Protein AF-H9MC44-F1 (afdb_monomer_lite)

Sequence (83 aa):
IVQKMLKVSDSATEHCVMILWAVCYLSPDQRARNAVQESNGMTKILLLMQSNCSPAVRQRAGDLLKIFREMSKDGGVYSYDSK

Organism: Pinus radiata (NCBI:txid3347)

Structure (mmCIF, N/CA/C/O backbone):
data_AF-H9MC44-F1
#
_entry.id   AF-H9MC44-F1
#
loop_
_atom_site.group_PDB
_atom_site.id
_atom_site.type_symbol
_atom_site.label_atom_id
_atom_site.label_alt_id
_atom_site.label_comp_id
_atom_site.label_asym_id
_atom_site.label_entity_id
_atom_site.label_seq_id
_atom_site.pdbx_PDB_ins_code
_atom_site.Cartn_x
_atom_site.Cartn_y
_atom_site.Cartn_z
_atom_site.occupancy
_atom_site.B_iso_or_equiv
_atom_site.auth_seq_id
_atom_site.auth_comp_id
_atom_site.auth_asym_id
_atom_site.auth_atom_id
_atom_site.pdbx_PDB_model_num
ATOM 1 N N . ILE A 1 1 ? -4.288 6.399 -5.901 1.00 90.50 1 ILE A N 1
ATOM 2 C CA . ILE A 1 1 ? -4.620 5.313 -4.942 1.00 90.50 1 ILE A CA 1
ATOM 3 C C . ILE A 1 1 ? -4.194 5.679 -3.519 1.00 90.50 1 ILE A C 1
ATOM 5 O O . ILE A 1 1 ? -5.059 5.987 -2.706 1.00 90.50 1 ILE A O 1
ATOM 9 N N . VAL A 1 2 ? -2.890 5.775 -3.236 1.00 93.31 2 VAL A N 1
ATOM 10 C CA . VAL A 1 2 ? -2.346 6.061 -1.888 1.00 93.31 2 VAL A CA 1
ATOM 11 C C . VAL A 1 2 ? -2.895 7.325 -1.218 1.00 93.31 2 VAL A C 1
ATOM 13 O O . VAL A 1 2 ? -3.038 7.368 -0.005 1.00 93.31 2 VAL A O 1
ATOM 16 N N . GLN A 1 3 ? -3.278 8.348 -1.987 1.00 93.25 3 GLN A N 1
ATOM 17 C CA . GLN A 1 3 ? -3.885 9.568 -1.440 1.00 93.25 3 GLN A CA 1
ATOM 18 C C . GLN A 1 3 ? -5.279 9.360 -0.827 1.00 93.25 3 GLN A C 1
ATOM 20 O O . GLN A 1 3 ? -5.667 10.124 0.053 1.00 93.25 3 GLN A O 1
ATOM 25 N N . LYS A 1 4 ? -6.026 8.345 -1.280 1.00 93.12 4 LYS A N 1
ATOM 26 C CA . LYS A 1 4 ? -7.437 8.135 -0.919 1.00 93.12 4 LYS A CA 1
ATOM 27 C C . LYS A 1 4 ? -7.686 6.876 -0.084 1.00 93.12 4 LYS A C 1
ATOM 29 O O . LYS A 1 4 ? -8.700 6.830 0.596 1.00 93.12 4 LYS A O 1
ATOM 34 N N . MET A 1 5 ? -6.775 5.897 -0.079 1.00 93.62 5 MET A N 1
ATOM 35 C CA . MET A 1 5 ? -7.007 4.571 0.526 1.00 93.62 5 MET A CA 1
ATOM 36 C C . MET A 1 5 ? -7.279 4.571 2.042 1.00 93.62 5 MET A C 1
ATOM 38 O O . MET A 1 5 ? -7.729 3.567 2.559 1.00 93.62 5 MET A O 1
ATOM 42 N N . LEU A 1 6 ? -7.006 5.672 2.752 1.00 93.56 6 LEU A N 1
ATOM 43 C CA . LEU A 1 6 ? -7.296 5.819 4.188 1.00 93.56 6 LEU A CA 1
ATOM 44 C C . LEU A 1 6 ? -8.618 6.559 4.474 1.00 93.56 6 LEU A C 1
ATOM 46 O O . LEU A 1 6 ? -8.957 6.781 5.629 1.00 93.56 6 LEU A O 1
ATOM 50 N N . LYS A 1 7 ? -9.325 7.022 3.435 1.00 94.44 7 LYS A N 1
ATOM 51 C CA . LYS A 1 7 ? -10.536 7.862 3.535 1.00 94.44 7 LYS A CA 1
ATOM 52 C C . LYS A 1 7 ? -11.743 7.240 2.824 1.00 94.44 7 LYS A C 1
ATOM 54 O O . LYS A 1 7 ? -12.658 7.951 2.420 1.00 94.44 7 LYS A O 1
ATOM 59 N N . VAL A 1 8 ? -11.704 5.935 2.588 1.00 94.81 8 VAL A N 1
ATOM 60 C CA . VAL A 1 8 ? -12.736 5.179 1.868 1.00 94.81 8 VAL A CA 1
ATOM 61 C C . VAL A 1 8 ? -13.203 4.009 2.731 1.00 94.81 8 VAL A C 1
ATOM 63 O O . VAL A 1 8 ? -12.613 3.747 3.775 1.00 94.81 8 VAL A O 1
ATOM 66 N N . SER A 1 9 ? -14.266 3.318 2.317 1.00 95.50 9 SER A N 1
ATOM 67 C CA . SER A 1 9 ? -14.744 2.123 3.023 1.00 95.50 9 SER A CA 1
ATOM 68 C C . SER A 1 9 ? -13.689 1.015 3.056 1.00 95.50 9 SER A C 1
ATOM 70 O O . SER A 1 9 ? -12.771 0.995 2.231 1.00 95.50 9 SER A O 1
ATOM 72 N N . ASP A 1 10 ? -13.845 0.049 3.961 1.00 93.69 10 ASP A N 1
ATOM 73 C CA . ASP A 1 10 ? -12.917 -1.082 4.068 1.00 93.69 10 ASP A CA 1
ATOM 74 C C . ASP A 1 10 ? -12.828 -1.857 2.754 1.00 93.69 10 ASP A C 1
ATOM 76 O O . ASP A 1 10 ? -11.734 -2.039 2.231 1.00 93.69 10 ASP A O 1
ATOM 80 N N . SER A 1 11 ? -13.967 -2.191 2.137 1.00 95.44 11 SER A N 1
ATOM 81 C CA . SER A 1 11 ? -13.995 -2.846 0.820 1.00 95.44 11 SER A CA 1
ATOM 82 C C . SER A 1 11 ? -13.251 -2.031 -0.247 1.00 95.44 11 SER A C 1
ATOM 84 O O . SER A 1 11 ? -12.434 -2.573 -0.994 1.00 95.44 11 SER A O 1
ATOM 86 N N . ALA A 1 12 ? -13.446 -0.710 -0.300 1.00 96.12 12 ALA A N 1
ATOM 87 C CA . ALA A 1 12 ? -12.711 0.140 -1.236 1.00 96.12 12 ALA A CA 1
ATOM 88 C C . ALA A 1 12 ? -11.204 0.186 -0.921 1.00 96.12 12 ALA A C 1
ATOM 90 O O . ALA A 1 12 ? -10.383 0.230 -1.841 1.00 96.12 12 ALA A O 1
ATOM 91 N N . THR A 1 13 ? -10.835 0.137 0.359 1.00 96.38 13 THR A N 1
ATOM 92 C CA . THR A 1 13 ? -9.446 0.029 0.818 1.00 96.38 13 THR A CA 1
ATOM 93 C C . THR A 1 13 ? -8.823 -1.283 0.349 1.00 96.38 13 THR A C 1
ATOM 95 O O . THR A 1 13 ? -7.721 -1.260 -0.199 1.00 96.38 13 THR A O 1
ATOM 98 N N . GLU A 1 14 ? -9.532 -2.411 0.461 1.00 96.00 14 GLU A N 1
ATOM 99 C CA . GLU A 1 14 ? -9.050 -3.715 -0.010 1.00 96.00 14 GLU A CA 1
ATOM 100 C C . GLU A 1 14 ? -8.723 -3.701 -1.504 1.00 96.00 14 GLU A C 1
ATOM 102 O O . GLU A 1 14 ? -7.634 -4.124 -1.902 1.00 96.00 14 GLU A O 1
ATOM 107 N N . HIS A 1 15 ? -9.628 -3.153 -2.319 1.00 97.06 15 HIS A N 1
ATOM 108 C CA . HIS A 1 15 ? -9.421 -3.009 -3.759 1.00 97.06 15 HIS A CA 1
ATOM 109 C C . HIS A 1 15 ? -8.270 -2.048 -4.072 1.00 97.06 15 HIS A C 1
ATOM 111 O O . HIS A 1 15 ? -7.412 -2.368 -4.893 1.00 97.06 15 HIS A O 1
ATOM 117 N N . CYS A 1 16 ? -8.199 -0.897 -3.393 1.00 97.00 16 CYS A N 1
ATOM 118 C CA . CYS A 1 16 ? -7.100 0.057 -3.556 1.00 97.00 16 CYS A CA 1
ATOM 119 C C . CYS A 1 16 ? -5.740 -0.601 -3.301 1.00 97.00 16 CYS A C 1
ATOM 121 O O . CYS A 1 16 ? -4.815 -0.431 -4.093 1.00 97.00 16 CYS A O 1
ATOM 123 N N . VAL A 1 17 ? -5.619 -1.348 -2.205 1.00 96.94 17 VAL A N 1
ATOM 124 C CA . VAL A 1 17 ? -4.367 -1.995 -1.798 1.00 96.94 17 VAL A CA 1
ATOM 125 C C . VAL A 1 17 ? -4.027 -3.150 -2.730 1.00 96.94 17 VAL A C 1
ATOM 127 O O . VAL A 1 17 ? -2.863 -3.311 -3.080 1.00 96.94 17 VAL A O 1
ATOM 130 N N . MET A 1 18 ? -5.023 -3.918 -3.176 1.00 96.56 18 MET A N 1
ATOM 131 C CA . MET A 1 18 ? -4.830 -4.983 -4.160 1.00 96.56 18 MET A CA 1
ATOM 132 C C . MET A 1 18 ? -4.308 -4.437 -5.491 1.00 96.56 18 MET A C 1
ATOM 134 O O . MET A 1 18 ? -3.297 -4.929 -5.984 1.00 96.56 18 MET A O 1
ATOM 138 N N . ILE A 1 19 ? -4.926 -3.376 -6.020 1.00 96.38 19 ILE A N 1
ATOM 139 C CA . ILE A 1 19 ? -4.484 -2.730 -7.2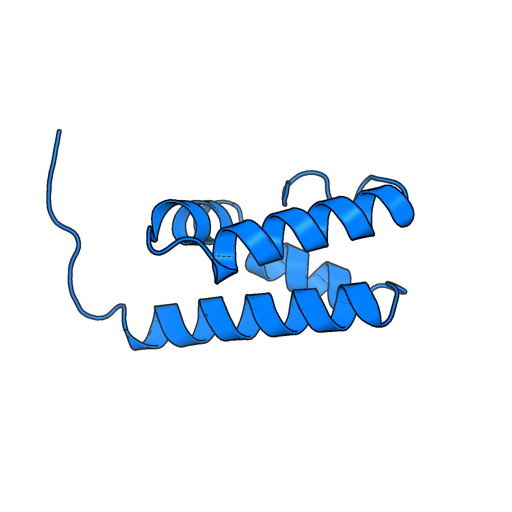63 1.00 96.38 19 ILE A CA 1
ATOM 140 C C . ILE A 1 19 ? -3.082 -2.142 -7.087 1.00 96.38 19 ILE A C 1
ATOM 142 O O . ILE A 1 19 ? -2.222 -2.343 -7.939 1.00 96.38 19 ILE A O 1
ATOM 146 N N . LEU A 1 20 ? -2.828 -1.439 -5.978 1.00 95.94 20 LEU A N 1
ATOM 147 C CA . LEU A 1 20 ? -1.515 -0.862 -5.694 1.00 95.94 20 LEU A CA 1
ATOM 148 C C . LEU A 1 20 ? -0.425 -1.936 -5.633 1.00 95.94 20 LEU A C 1
ATOM 150 O O . LEU A 1 20 ? 0.622 -1.780 -6.254 1.00 95.94 20 LEU A O 1
ATOM 154 N N . TRP A 1 21 ? -0.687 -3.022 -4.905 1.00 96.00 21 TRP A N 1
ATOM 155 C CA . TRP A 1 21 ? 0.214 -4.163 -4.799 1.00 96.00 21 TRP A CA 1
ATOM 156 C C . TRP A 1 21 ? 0.473 -4.792 -6.165 1.00 96.00 21 TRP A C 1
ATOM 158 O O . TRP A 1 21 ? 1.631 -4.930 -6.540 1.00 96.00 21 TRP A O 1
ATOM 168 N N . ALA A 1 22 ? -0.571 -5.075 -6.948 1.00 95.12 22 ALA A N 1
ATOM 169 C CA . ALA A 1 22 ? -0.427 -5.652 -8.282 1.00 95.12 22 ALA A CA 1
ATOM 170 C C . ALA A 1 22 ? 0.407 -4.755 -9.209 1.00 95.12 22 ALA A C 1
ATOM 172 O O . ALA A 1 22 ? 1.326 -5.239 -9.862 1.00 95.12 22 ALA A O 1
ATOM 173 N N . VAL A 1 23 ? 0.148 -3.443 -9.219 1.00 94.12 23 VAL A N 1
ATOM 174 C CA . VAL A 1 23 ? 0.904 -2.485 -10.037 1.00 94.12 23 VAL A CA 1
ATOM 175 C C . VAL A 1 23 ? 2.370 -2.417 -9.601 1.00 94.12 23 VAL A C 1
ATOM 177 O O . VAL A 1 23 ? 3.252 -2.451 -10.450 1.00 94.12 23 VAL A O 1
ATOM 180 N N . CYS A 1 24 ? 2.668 -2.353 -8.301 1.00 93.69 24 CYS A N 1
ATOM 181 C CA . CYS A 1 24 ? 4.054 -2.286 -7.826 1.00 93.69 24 CYS A CA 1
ATOM 182 C C . CYS A 1 24 ? 4.810 -3.619 -7.949 1.00 93.69 24 CYS A C 1
ATOM 184 O O . CYS A 1 24 ? 6.033 -3.603 -8.101 1.00 93.69 24 CYS A O 1
ATOM 186 N N . TYR A 1 25 ? 4.110 -4.750 -7.859 1.00 91.12 25 TYR A N 1
ATOM 187 C CA . TYR A 1 25 ? 4.701 -6.085 -7.901 1.00 91.12 25 TYR A CA 1
ATOM 188 C C . TYR A 1 25 ? 4.922 -6.577 -9.334 1.00 91.12 25 TYR A C 1
ATOM 190 O O . TYR A 1 25 ? 6.007 -7.050 -9.652 1.00 91.12 25 TYR A O 1
ATOM 198 N N . LEU A 1 26 ? 3.921 -6.429 -10.208 1.00 89.25 26 LEU A N 1
ATOM 199 C CA . LEU A 1 26 ? 3.960 -6.954 -11.577 1.00 89.25 26 LEU A CA 1
ATOM 200 C C . LEU A 1 26 ? 4.636 -6.006 -12.573 1.00 89.25 26 LEU A C 1
ATOM 202 O O . LEU A 1 26 ? 5.043 -6.452 -13.643 1.00 89.25 26 LEU A O 1
ATOM 206 N N . SER A 1 27 ? 4.739 -4.709 -12.263 1.00 81.12 27 SER A N 1
ATOM 207 C CA . SER A 1 27 ? 5.381 -3.752 -13.165 1.00 81.12 27 SER A CA 1
ATOM 208 C C . SER A 1 27 ? 6.907 -3.886 -13.106 1.00 81.12 27 SER A C 1
ATOM 210 O O . SER A 1 27 ? 7.483 -3.681 -12.033 1.00 81.12 27 SER A O 1
ATOM 212 N N . PRO A 1 28 ? 7.581 -4.147 -14.242 1.00 75.56 28 PRO A N 1
ATOM 213 C CA . PRO A 1 28 ? 9.034 -4.025 -14.335 1.00 75.56 28 PRO A CA 1
ATOM 214 C C . PRO A 1 28 ? 9.485 -2.555 -14.314 1.00 75.56 28 PRO A C 1
ATOM 216 O O . PRO A 1 28 ? 10.643 -2.272 -14.025 1.00 75.56 28 PRO A O 1
ATOM 219 N N . ASP A 1 29 ? 8.578 -1.615 -14.606 1.00 80.19 29 ASP A N 1
ATOM 220 C CA . ASP A 1 29 ? 8.854 -0.181 -14.593 1.00 80.19 29 ASP A CA 1
ATOM 221 C C . ASP A 1 29 ? 8.800 0.383 -13.164 1.00 80.19 29 ASP A C 1
ATOM 223 O O . ASP A 1 29 ? 7.797 0.251 -12.447 1.00 80.19 29 ASP A O 1
ATOM 227 N N . GLN A 1 30 ? 9.878 1.069 -12.784 1.00 87.44 30 GLN A N 1
ATOM 228 C CA . GLN A 1 30 ? 10.057 1.704 -11.489 1.00 87.44 30 GLN A CA 1
ATOM 229 C C . GLN A 1 30 ? 9.178 2.947 -11.286 1.00 87.44 30 GLN A C 1
ATOM 231 O O . GLN A 1 30 ? 8.944 3.338 -10.142 1.00 87.44 30 GLN A O 1
ATOM 236 N N . ARG A 1 31 ? 8.621 3.545 -12.350 1.00 89.88 31 ARG A N 1
ATOM 237 C CA . ARG A 1 31 ? 7.781 4.758 -12.281 1.00 89.88 31 ARG A CA 1
ATOM 238 C C . ARG A 1 31 ? 6.638 4.639 -11.282 1.00 89.88 31 ARG A C 1
ATOM 240 O O . ARG A 1 31 ? 6.385 5.572 -10.524 1.00 89.88 31 ARG A O 1
ATOM 247 N N . ALA A 1 32 ? 5.969 3.487 -11.239 1.00 90.62 32 ALA A N 1
ATOM 248 C CA . ALA A 1 32 ? 4.889 3.262 -10.285 1.00 90.62 32 ALA A CA 1
ATOM 249 C C . ALA A 1 32 ? 5.394 3.290 -8.835 1.00 90.62 32 ALA A C 1
ATOM 251 O O . ALA A 1 32 ? 4.748 3.864 -7.961 1.00 90.62 32 ALA A O 1
ATOM 252 N N . ARG A 1 33 ? 6.560 2.691 -8.578 1.00 91.56 33 ARG A N 1
ATOM 253 C CA . ARG A 1 33 ? 7.169 2.632 -7.246 1.00 91.56 33 ARG A CA 1
ATOM 254 C C . ARG A 1 33 ? 7.699 4.007 -6.822 1.00 91.56 33 ARG A C 1
ATOM 256 O O . ARG A 1 33 ? 7.417 4.427 -5.701 1.00 91.56 33 ARG A O 1
ATOM 263 N N . ASN A 1 34 ? 8.334 4.741 -7.740 1.00 91.19 34 ASN A N 1
ATOM 264 C CA . ASN A 1 34 ? 8.777 6.126 -7.537 1.00 91.19 34 ASN A CA 1
ATOM 265 C C . ASN A 1 34 ? 7.596 7.032 -7.165 1.00 91.19 34 ASN A C 1
ATOM 267 O O . ASN A 1 34 ? 7.625 7.688 -6.128 1.00 91.19 34 ASN A O 1
ATOM 271 N N . ALA A 1 35 ? 6.502 6.984 -7.933 1.00 92.75 35 ALA A N 1
ATOM 272 C CA . ALA A 1 35 ? 5.311 7.789 -7.659 1.00 92.75 35 ALA A CA 1
ATOM 273 C C . ALA A 1 35 ? 4.695 7.485 -6.278 1.00 92.75 35 ALA A C 1
ATOM 275 O O . ALA A 1 35 ? 4.133 8.365 -5.616 1.00 92.75 35 ALA A O 1
ATOM 276 N N . VAL A 1 36 ? 4.789 6.237 -5.807 1.00 93.19 36 VAL A N 1
ATOM 277 C CA . VAL A 1 36 ? 4.360 5.870 -4.450 1.00 93.19 36 VAL A CA 1
ATOM 278 C C . VAL A 1 36 ? 5.290 6.473 -3.396 1.00 93.19 36 VAL A C 1
ATOM 280 O O . VAL A 1 36 ? 4.790 7.004 -2.405 1.00 93.19 36 VAL A O 1
ATOM 283 N N . GLN A 1 37 ? 6.608 6.449 -3.599 1.00 90.62 37 GLN A N 1
ATOM 284 C CA . GLN A 1 37 ? 7.566 7.063 -2.673 1.00 90.62 37 GLN A CA 1
ATOM 285 C C . GLN A 1 37 ? 7.408 8.587 -2.600 1.00 90.62 37 GLN A C 1
ATOM 287 O O . GLN A 1 37 ? 7.228 9.121 -1.506 1.00 90.62 37 GLN A O 1
ATOM 292 N N . GLU A 1 38 ? 7.363 9.268 -3.747 1.00 91.75 38 GLU A N 1
ATOM 293 C CA . GLU A 1 38 ? 7.200 10.728 -3.854 1.00 91.75 38 GLU A CA 1
ATOM 294 C C . GLU A 1 38 ? 5.913 11.235 -3.190 1.00 91.75 38 GLU A C 1
ATOM 296 O O . GLU A 1 38 ? 5.829 12.369 -2.726 1.00 91.75 38 GLU A O 1
ATOM 301 N N . SER A 1 39 ? 4.890 10.383 -3.101 1.00 92.88 39 SER A N 1
ATOM 302 C CA . SER A 1 39 ? 3.579 10.745 -2.562 1.00 92.88 39 SER A CA 1
ATOM 303 C C . SER A 1 39 ? 3.375 10.381 -1.083 1.00 92.88 39 SER A C 1
ATOM 305 O O . SER A 1 39 ? 2.230 10.335 -0.605 1.00 92.88 39 SER A O 1
ATOM 307 N N . ASN A 1 40 ? 4.466 10.141 -0.342 1.00 93.38 40 ASN A N 1
ATOM 308 C CA . ASN A 1 40 ? 4.468 9.643 1.042 1.00 93.38 40 ASN A CA 1
ATOM 309 C C . ASN A 1 40 ? 3.717 8.307 1.195 1.00 93.38 40 ASN A C 1
ATOM 311 O O . ASN A 1 40 ? 3.103 8.024 2.227 1.00 93.38 40 ASN A O 1
ATOM 315 N N . GLY A 1 41 ? 3.719 7.483 0.147 1.00 94.50 41 GLY A N 1
ATOM 316 C CA . GLY A 1 41 ? 2.952 6.246 0.090 1.00 94.50 41 GLY A CA 1
ATOM 317 C C . GLY A 1 41 ? 3.383 5.223 1.135 1.00 94.50 41 GLY A C 1
ATOM 318 O O . GLY A 1 41 ? 2.515 4.607 1.747 1.00 94.50 41 GLY A O 1
ATOM 319 N N . MET A 1 42 ? 4.685 5.105 1.423 1.00 94.56 42 MET A N 1
ATOM 320 C CA . MET A 1 42 ? 5.191 4.208 2.476 1.00 94.56 42 MET A CA 1
ATOM 321 C C . MET A 1 42 ? 4.600 4.544 3.849 1.00 94.56 42 MET A C 1
ATOM 323 O O . MET A 1 42 ? 4.096 3.656 4.532 1.00 94.56 42 MET A O 1
ATOM 327 N N . THR A 1 43 ? 4.570 5.826 4.223 1.00 95.69 43 THR A N 1
ATOM 328 C CA . THR A 1 43 ? 3.955 6.279 5.480 1.00 95.69 43 THR A CA 1
ATOM 329 C C . THR A 1 43 ? 2.480 5.901 5.540 1.00 95.69 43 THR A C 1
ATOM 331 O O . THR A 1 43 ? 1.999 5.413 6.558 1.00 95.69 43 THR A O 1
ATOM 334 N N . LYS A 1 44 ? 1.747 6.059 4.435 1.00 96.25 44 LYS A N 1
ATOM 335 C CA . LYS A 1 44 ? 0.321 5.709 4.387 1.00 96.25 44 LYS A CA 1
ATOM 336 C C . LYS A 1 44 ? 0.081 4.203 4.453 1.00 96.25 44 LYS A C 1
ATOM 338 O O . LYS A 1 44 ? -0.915 3.785 5.032 1.00 96.25 44 LYS A O 1
ATOM 343 N N . ILE A 1 45 ? 0.981 3.399 3.890 1.00 96.69 45 ILE A N 1
ATOM 344 C CA . ILE A 1 45 ? 0.949 1.936 4.004 1.00 96.69 45 ILE A CA 1
ATOM 345 C C . ILE A 1 45 ? 1.207 1.511 5.457 1.00 96.69 45 ILE A C 1
ATOM 347 O O . ILE A 1 45 ? 0.494 0.654 5.971 1.00 96.69 45 ILE A O 1
ATOM 351 N N . LEU A 1 46 ? 2.154 2.146 6.153 1.00 96.38 46 LEU A N 1
ATOM 352 C CA . LEU A 1 46 ? 2.398 1.889 7.577 1.00 96.38 46 LEU A CA 1
ATOM 353 C C . LEU A 1 46 ? 1.185 2.255 8.442 1.00 96.38 46 LEU A C 1
ATOM 355 O O . LEU A 1 46 ? 0.763 1.449 9.269 1.00 96.38 46 LEU A O 1
ATOM 359 N N . LEU A 1 47 ? 0.579 3.422 8.204 1.00 96.25 47 LEU A N 1
ATOM 360 C CA . LEU A 1 47 ? -0.650 3.835 8.891 1.00 96.25 47 LEU A CA 1
ATOM 361 C C . LEU A 1 47 ? -1.804 2.858 8.636 1.00 96.25 47 LEU A C 1
ATOM 363 O O . LEU A 1 47 ? -2.552 2.532 9.552 1.00 96.25 47 LEU A O 1
ATOM 367 N N . LEU A 1 48 ? -1.928 2.347 7.408 1.00 96.00 48 LEU A N 1
ATOM 368 C CA . LEU A 1 48 ? -2.909 1.317 7.076 1.00 96.00 48 LEU A CA 1
ATOM 369 C C . LEU A 1 48 ? -2.666 0.017 7.858 1.00 96.00 48 LEU A C 1
ATOM 371 O O . LEU A 1 48 ? -3.615 -0.611 8.308 1.00 96.00 48 LEU A O 1
ATOM 375 N N . MET A 1 49 ? -1.415 -0.404 8.049 1.00 95.56 49 MET A N 1
ATOM 376 C CA . MET A 1 49 ? -1.119 -1.609 8.837 1.00 95.56 49 MET A CA 1
ATOM 377 C C . MET A 1 49 ? -1.432 -1.435 10.32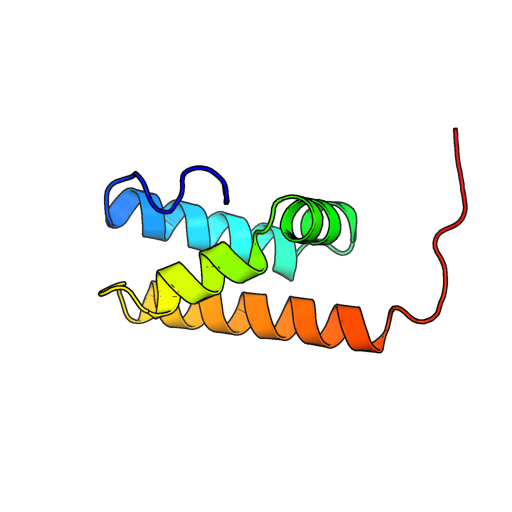7 1.00 95.56 49 MET A C 1
ATOM 379 O O . MET A 1 49 ? -1.802 -2.411 10.981 1.00 95.56 49 MET A O 1
ATOM 383 N N . GLN A 1 50 ? -1.289 -0.211 10.839 1.00 95.38 50 GLN A N 1
ATOM 384 C CA . GLN A 1 50 ? -1.623 0.166 12.214 1.00 95.38 50 GLN A CA 1
ATOM 385 C C . GLN A 1 50 ? -3.132 0.318 12.448 1.00 95.38 50 GLN A C 1
ATOM 387 O O . GLN A 1 50 ? -3.561 0.374 13.598 1.00 95.38 50 GLN A O 1
ATOM 392 N N . SER A 1 51 ? -3.945 0.368 11.389 1.00 93.69 51 SER A N 1
ATOM 393 C CA . SER A 1 51 ? -5.400 0.339 11.513 1.00 93.69 51 SER A CA 1
ATOM 394 C C . SER A 1 51 ? -5.927 -1.094 11.683 1.00 93.69 51 SER A C 1
ATOM 396 O O . SER A 1 51 ? -5.205 -2.085 11.510 1.00 93.69 51 SER A O 1
ATOM 398 N N . ASN A 1 52 ? -7.223 -1.213 11.977 1.00 92.81 52 ASN A N 1
ATOM 399 C CA . ASN A 1 52 ? -7.951 -2.486 12.017 1.00 92.81 52 ASN A CA 1
ATOM 400 C C . ASN A 1 52 ? -8.265 -3.022 10.604 1.00 92.81 52 ASN A C 1
ATOM 402 O O . ASN A 1 52 ? -9.378 -3.464 10.333 1.00 92.81 52 ASN A O 1
ATOM 406 N N . CYS A 1 53 ? -7.299 -2.959 9.684 1.00 94.56 53 CYS A N 1
ATOM 407 C CA . CYS A 1 53 ? -7.446 -3.519 8.346 1.00 94.56 53 CYS A CA 1
ATOM 408 C C . CYS A 1 53 ? -7.520 -5.054 8.374 1.00 94.56 53 CYS A C 1
ATOM 410 O O . CYS A 1 53 ? -7.024 -5.710 9.296 1.00 94.56 53 CYS A O 1
ATOM 412 N N . SER A 1 54 ? -8.124 -5.638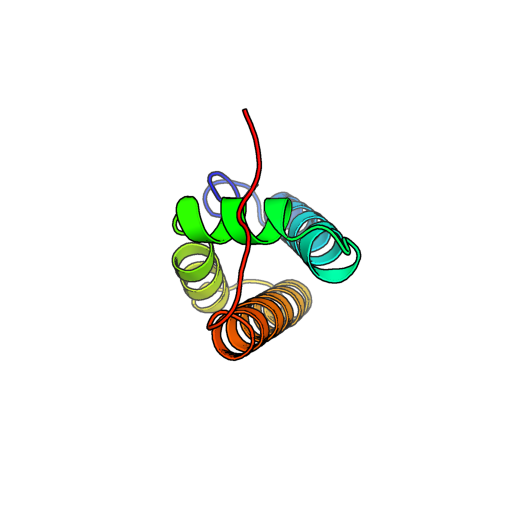 7.336 1.00 95.44 54 SER A N 1
ATOM 413 C CA . SER A 1 54 ? -8.247 -7.090 7.225 1.00 95.44 54 SER A CA 1
ATOM 414 C C . SER A 1 54 ? -6.875 -7.774 7.096 1.00 95.44 54 SER A C 1
ATOM 416 O O . SER A 1 54 ? -5.913 -7.169 6.604 1.00 95.44 54 SER A O 1
ATOM 418 N N . PRO A 1 55 ? -6.753 -9.061 7.479 1.00 96.00 55 PRO A N 1
ATOM 419 C CA . PRO A 1 55 ? -5.500 -9.805 7.337 1.00 96.00 55 PRO A CA 1
ATOM 420 C C . PRO A 1 55 ? -4.952 -9.801 5.901 1.00 96.00 55 PRO A C 1
ATOM 422 O O . PRO A 1 55 ? -3.748 -9.648 5.699 1.00 96.00 55 PRO A O 1
ATOM 425 N N . ALA A 1 56 ? -5.836 -9.885 4.902 1.00 95.50 56 ALA A N 1
ATOM 426 C CA . ALA A 1 56 ? -5.463 -9.841 3.490 1.00 95.50 56 ALA A CA 1
ATOM 427 C C . ALA A 1 56 ? -4.873 -8.480 3.083 1.00 95.50 56 ALA A C 1
ATOM 429 O O . ALA A 1 56 ? -3.870 -8.424 2.367 1.00 95.50 56 ALA A O 1
ATOM 430 N N . VAL A 1 57 ? -5.455 -7.373 3.560 1.00 96.88 57 VAL A N 1
ATOM 431 C CA . VAL A 1 57 ? -4.901 -6.026 3.345 1.00 96.88 57 VAL A CA 1
ATOM 432 C C . VAL A 1 57 ? -3.532 -5.897 3.991 1.00 96.88 57 VAL A C 1
ATOM 434 O O . VAL A 1 57 ? -2.597 -5.418 3.349 1.00 96.88 57 VAL A O 1
ATOM 437 N N . ARG A 1 58 ? -3.395 -6.360 5.236 1.00 97.38 58 ARG A N 1
ATOM 438 C CA . ARG A 1 58 ? -2.134 -6.295 5.978 1.00 97.38 58 ARG A CA 1
ATOM 439 C C . ARG A 1 58 ? -1.021 -7.088 5.293 1.00 97.38 58 ARG A C 1
ATOM 441 O O . ARG A 1 58 ? 0.105 -6.601 5.236 1.00 97.38 58 ARG A O 1
ATOM 448 N N . GLN A 1 59 ? -1.330 -8.257 4.729 1.00 97.38 59 GLN A N 1
ATOM 449 C CA . GLN A 1 59 ? -0.370 -9.054 3.962 1.00 97.38 59 GLN A CA 1
ATOM 450 C C . GLN A 1 59 ? 0.131 -8.298 2.723 1.00 97.38 59 GLN A C 1
ATOM 45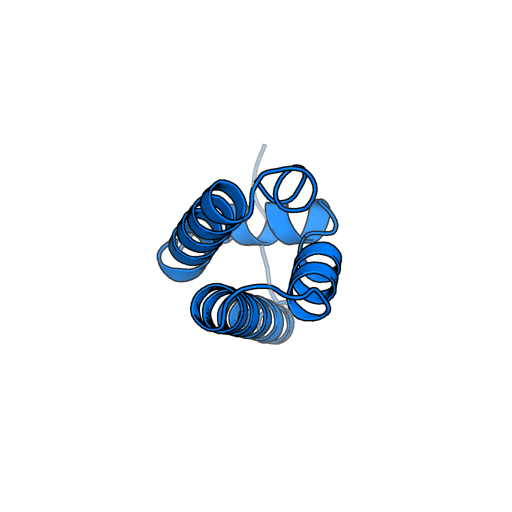2 O O . GLN A 1 59 ? 1.337 -8.110 2.568 1.00 97.38 59 GLN A O 1
ATOM 457 N N . ARG A 1 60 ? -0.782 -7.779 1.888 1.00 97.50 60 ARG A N 1
A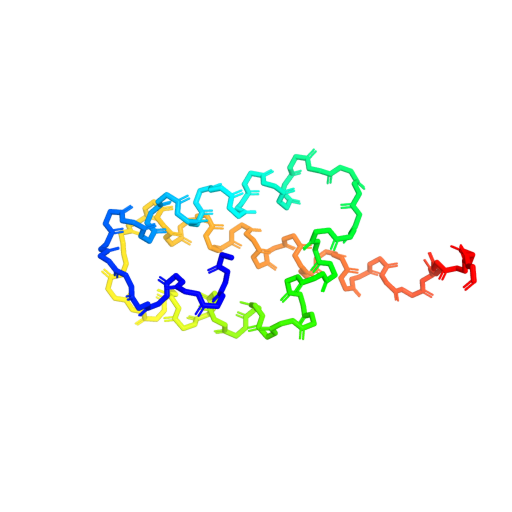TOM 458 C CA . ARG A 1 60 ? -0.420 -7.017 0.676 1.00 97.50 60 ARG A CA 1
ATOM 459 C C . ARG A 1 60 ? 0.347 -5.733 1.002 1.00 97.50 60 ARG A C 1
ATOM 461 O O . ARG A 1 60 ? 1.299 -5.384 0.308 1.00 97.50 60 ARG A O 1
ATOM 468 N N . ALA A 1 61 ? -0.042 -5.042 2.074 1.00 97.12 61 ALA A N 1
ATOM 469 C CA . ALA A 1 61 ? 0.679 -3.884 2.596 1.00 97.12 61 ALA A CA 1
ATOM 470 C C . ALA A 1 61 ? 2.106 -4.253 3.041 1.00 97.12 61 ALA A C 1
ATOM 472 O O . ALA A 1 61 ? 3.054 -3.540 2.719 1.00 97.12 61 ALA A O 1
ATOM 473 N N . GLY A 1 62 ? 2.275 -5.391 3.718 1.00 97.19 62 GLY A N 1
ATOM 474 C CA . GLY A 1 62 ? 3.586 -5.913 4.099 1.00 97.19 62 GLY A CA 1
ATOM 475 C C . GLY A 1 62 ? 4.469 -6.242 2.895 1.00 97.19 62 GLY A C 1
ATOM 476 O O . GLY A 1 62 ? 5.650 -5.901 2.891 1.00 97.19 62 GLY A O 1
ATOM 477 N N . ASP A 1 63 ? 3.905 -6.843 1.849 1.00 96.25 63 ASP A N 1
ATOM 478 C CA . ASP A 1 63 ? 4.650 -7.146 0.623 1.00 96.25 63 ASP A CA 1
ATOM 479 C C . ASP A 1 63 ? 5.062 -5.874 -0.129 1.00 96.25 63 ASP A C 1
ATOM 481 O O . ASP A 1 63 ? 6.202 -5.777 -0.576 1.00 96.25 63 ASP A O 1
ATOM 485 N N . LEU A 1 64 ? 4.201 -4.851 -0.175 1.00 95.69 64 LEU A N 1
ATOM 486 C CA . LEU A 1 64 ? 4.568 -3.528 -0.693 1.00 95.69 64 LEU A CA 1
ATOM 487 C C . LEU A 1 64 ? 5.787 -2.942 0.036 1.00 95.69 64 LEU A C 1
ATOM 489 O O . LEU A 1 64 ? 6.709 -2.445 -0.608 1.00 95.69 64 LEU A O 1
ATOM 493 N N . LEU A 1 65 ? 5.834 -3.027 1.370 1.00 95.00 65 LEU A N 1
ATOM 494 C CA . LEU A 1 65 ? 6.983 -2.537 2.142 1.00 95.00 65 LEU A CA 1
ATOM 495 C C . LEU A 1 65 ? 8.275 -3.307 1.833 1.00 95.00 65 LEU A C 1
ATOM 497 O O . LEU A 1 65 ? 9.347 -2.701 1.832 1.00 95.00 65 LEU A O 1
ATOM 501 N N . LYS A 1 66 ? 8.194 -4.614 1.544 1.00 93.62 66 LYS A N 1
ATOM 502 C CA . LYS A 1 66 ? 9.357 -5.406 1.107 1.00 93.62 66 LYS A CA 1
ATOM 503 C C . LYS A 1 66 ? 9.869 -4.933 -0.254 1.00 93.62 66 LYS A C 1
ATOM 505 O O . LYS A 1 66 ? 11.056 -4.638 -0.356 1.00 93.62 66 LYS A O 1
ATOM 510 N N . ILE A 1 67 ? 8.973 -4.749 -1.231 1.00 91.12 67 ILE A N 1
ATOM 511 C CA . ILE A 1 67 ? 9.312 -4.238 -2.574 1.00 91.12 67 ILE A CA 1
ATOM 512 C C . ILE A 1 67 ? 10.046 -2.893 -2.468 1.00 91.12 67 ILE A C 1
ATOM 514 O O . ILE A 1 67 ? 11.091 -2.696 -3.087 1.00 91.12 67 ILE A O 1
ATOM 518 N N . PHE A 1 68 ? 9.536 -1.963 -1.652 1.00 89.81 68 PHE A N 1
ATOM 519 C CA . PHE A 1 68 ? 10.181 -0.656 -1.484 1.00 89.81 68 PHE A CA 1
ATOM 520 C C . PHE A 1 68 ? 11.522 -0.740 -0.751 1.00 89.81 68 PHE A C 1
ATOM 522 O O . PHE A 1 68 ? 12.436 0.018 -1.064 1.00 89.81 68 PHE A O 1
ATOM 529 N N . ARG A 1 69 ? 11.675 -1.671 0.197 1.00 88.44 69 ARG A N 1
ATOM 530 C CA . ARG A 1 69 ? 12.952 -1.886 0.886 1.00 88.44 69 ARG A CA 1
ATOM 531 C C . ARG A 1 69 ? 14.019 -2.467 -0.041 1.00 88.44 69 ARG A C 1
ATOM 533 O O . ARG A 1 69 ? 15.183 -2.106 0.098 1.00 88.44 69 ARG A O 1
ATOM 540 N N . GLU A 1 70 ? 13.645 -3.373 -0.936 1.00 83.25 70 GLU A N 1
ATOM 541 C CA . GLU A 1 70 ? 14.546 -3.951 -1.942 1.00 83.25 70 GLU A CA 1
ATOM 542 C C . GLU A 1 70 ? 14.980 -2.892 -2.955 1.00 83.25 70 GLU A C 1
ATOM 544 O O . GLU A 1 70 ? 16.172 -2.717 -3.183 1.00 83.25 70 GLU A O 1
ATOM 549 N N . MET A 1 71 ? 14.045 -2.063 -3.420 1.00 75.25 71 MET A N 1
ATOM 550 C CA . MET A 1 71 ? 14.353 -0.899 -4.252 1.00 75.25 71 MET A CA 1
ATOM 551 C C . MET A 1 71 ? 15.384 0.046 -3.610 1.00 75.25 71 MET A C 1
ATOM 553 O O . ME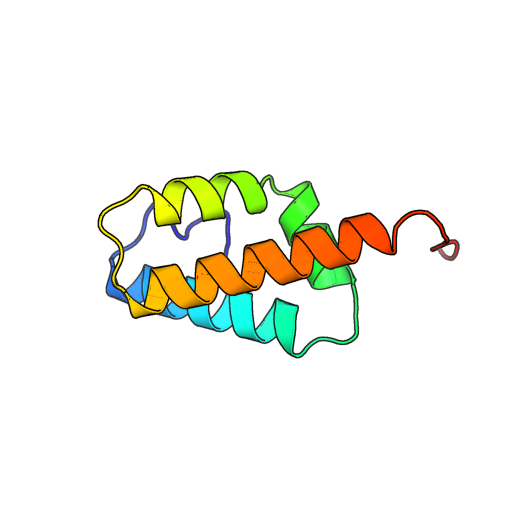T A 1 71 ? 16.268 0.549 -4.297 1.00 75.25 71 MET A O 1
ATOM 557 N N . SER A 1 72 ? 15.302 0.295 -2.298 1.00 68.38 72 SER A N 1
ATOM 558 C CA . SER A 1 72 ? 16.293 1.130 -1.603 1.00 68.38 72 SER A CA 1
ATOM 559 C C . SER A 1 72 ? 17.686 0.497 -1.524 1.00 68.38 72 SER A C 1
ATOM 561 O O . SER A 1 72 ? 18.652 1.222 -1.308 1.00 68.38 72 SER A O 1
ATOM 563 N N . LYS A 1 73 ? 17.808 -0.830 -1.674 1.00 65.00 73 LYS A N 1
ATOM 564 C CA . LYS A 1 73 ? 19.101 -1.534 -1.696 1.00 65.00 73 LYS A CA 1
ATOM 565 C C . LYS A 1 73 ? 19.745 -1.514 -3.082 1.00 65.00 73 LYS A C 1
ATOM 567 O O . LYS A 1 73 ? 20.963 -1.418 -3.162 1.00 65.00 73 LYS A O 1
ATOM 572 N N . ASP A 1 74 ? 18.937 -1.551 -4.139 1.00 59.97 74 ASP A N 1
ATOM 573 C CA . ASP A 1 74 ? 19.393 -1.415 -5.530 1.00 59.97 74 ASP A CA 1
ATOM 574 C C . ASP A 1 74 ? 19.654 0.054 -5.941 1.00 59.97 74 ASP A C 1
ATOM 576 O O . ASP A 1 74 ? 20.388 0.332 -6.886 1.00 59.97 74 ASP A O 1
ATOM 580 N N . GLY A 1 75 ? 19.116 1.025 -5.194 1.00 51.75 75 GLY A N 1
ATOM 581 C CA . GLY A 1 75 ? 19.105 2.460 -5.518 1.00 51.75 75 GLY A CA 1
ATOM 582 C C . GLY A 1 75 ? 20.407 3.253 -5.329 1.00 51.75 75 GLY A C 1
ATOM 583 O O . GLY A 1 75 ? 20.345 4.469 -5.157 1.00 51.75 75 GLY A O 1
ATOM 584 N N . GLY A 1 76 ? 21.573 2.606 -5.365 1.00 50.31 76 GLY A N 1
ATOM 585 C CA . GLY A 1 76 ? 22.863 3.289 -5.516 1.00 50.31 76 GLY A CA 1
ATOM 586 C C . GLY A 1 76 ? 23.235 3.603 -6.971 1.00 50.31 76 GLY A C 1
ATOM 587 O O . GLY A 1 76 ? 24.227 4.291 -7.195 1.00 50.31 76 GLY A O 1
ATOM 588 N N . VAL A 1 77 ? 22.497 3.102 -7.972 1.00 48.19 77 VAL A N 1
ATOM 589 C CA . VAL A 1 77 ? 22.918 3.193 -9.380 1.00 48.19 77 VAL A CA 1
ATOM 590 C C . VAL A 1 77 ? 21.723 3.409 -10.330 1.00 48.19 77 VAL A C 1
ATOM 592 O O . VAL A 1 77 ? 20.931 2.511 -10.574 1.00 48.19 77 VAL A O 1
ATOM 595 N N . TYR A 1 78 ? 21.693 4.630 -10.886 1.00 51.44 78 TYR A N 1
ATOM 596 C CA . TYR A 1 78 ? 21.225 5.085 -12.210 1.00 51.44 78 TYR A CA 1
ATOM 597 C C . TYR A 1 78 ? 19.737 5.018 -12.605 1.00 51.44 78 TYR A C 1
ATOM 599 O O . TYR A 1 78 ? 19.190 3.980 -12.958 1.00 51.44 78 TYR A O 1
ATOM 607 N N . SER A 1 79 ? 19.173 6.215 -12.804 1.00 46.16 79 SER A N 1
ATOM 608 C CA . SER A 1 79 ? 18.456 6.539 -14.044 1.00 46.16 79 SER A CA 1
ATOM 609 C C . SER A 1 79 ? 18.816 7.971 -14.452 1.00 46.16 79 SER A C 1
ATOM 611 O O . SER A 1 79 ? 18.292 8.932 -13.894 1.00 46.16 79 SER A O 1
ATOM 613 N N . TYR A 1 80 ? 19.737 8.106 -15.407 1.00 64.25 80 TYR A N 1
ATOM 614 C CA . TYR A 1 80 ? 19.751 9.258 -16.313 1.00 64.25 80 TYR A CA 1
ATOM 615 C C . TYR A 1 80 ? 18.788 8.983 -17.481 1.00 64.25 80 TYR A C 1
ATOM 617 O O . TYR A 1 80 ? 18.476 7.822 -17.748 1.00 64.25 80 TYR A O 1
ATOM 625 N N . ASP A 1 81 ? 18.420 10.066 -18.177 1.00 56.31 81 ASP A N 1
ATOM 626 C CA . ASP A 1 81 ? 17.738 10.158 -19.485 1.00 56.31 81 ASP A CA 1
ATOM 627 C C . ASP A 1 81 ? 16.191 10.056 -19.480 1.00 56.31 81 ASP A C 1
ATOM 629 O O . ASP A 1 81 ? 15.618 9.146 -18.891 1.00 56.31 81 ASP A O 1
ATOM 633 N N . SER A 1 82 ? 15.391 10.910 -20.139 1.00 50.78 82 SER A N 1
ATOM 634 C CA . SER A 1 82 ? 15.621 12.121 -20.949 1.00 50.78 82 SER A CA 1
ATOM 635 C C . SER A 1 82 ? 14.286 12.842 -21.203 1.00 50.78 82 SER A C 1
ATOM 637 O O . SER A 1 82 ? 13.331 12.194 -21.651 1.00 50.78 82 SER A O 1
ATOM 639 N N . LYS A 1 83 ? 14.233 14.164 -20.990 1.00 35.19 83 LYS A N 1
ATOM 640 C CA . LYS A 1 83 ? 13.656 15.187 -21.892 1.00 35.19 83 LYS A CA 1
ATOM 641 C C . LYS A 1 83 ? 13.780 16.583 -21.293 1.00 35.19 83 LYS A C 1
ATOM 643 O O . LYS A 1 83 ? 13.503 16.721 -20.083 1.00 35.19 83 LYS A O 1
#

InterPro domains:
  IPR045185 E3 ubiquitin-protein ligase PUB22/23/24-like [PTHR22849] (1-73)
  IPR058678 U-box domain-containing protein-like, ARM repeat region [PF25598] (1-74)

pLDDT: mean 87.54, std 14.84, range [35.19, 97.5]

Secondary structure (DSSP, 8-state):
-TTTTTSS-HHHHHHHHHHHHHHHHH-S-THHHHHHHHTTHHHHHHHHHHTT--HHHHHHHHHHHHHHHHHHHHTTS------

Radius of gyration: 13.27 Å; chains: 1; bounding box: 38×25×34 Å

Foldseek 3Di:
DLVCLVPDDLVVVLVVLVVLLCCLPVDPDCVSVVVCVVVVNLVSLVVCCVDPHDPSSNVSSVVNVVSNVVCVVVPPDDDDDDD